Protein AF-A0A4R2TBJ1-F1 (afdb_monomer_lite)

Foldseek 3Di:
DDDDQAADDCVVCPVPQPDDQVRQVVQQKHKAAAQDPPPAQARHHRGGDDGQFIKIKHFDFPDCDPDPPGDTHIHIHTRPDDDRDPHDDDPPPDDDPVPDPPVVPD

pLDDT: mean 75.72, std 17.22, range [37.81, 90.69]

Radius of gyration: 16.47 Å; chains: 1; bounding box: 35×40×46 Å

Sequence (106 aa):
MSFRVQGLDPDQFRHLFGASDASLAQAGARRYVVDAKPGFPDRIAVRDLEIGETAILINYEHQPADTPYRSPRDLRIRGGDGTAGPARRDPRGDPQPADIPPCLWT

Structure (mmCIF, N/CA/C/O backbone):
data_AF-A0A4R2TBJ1-F1
#
_entry.id   AF-A0A4R2TBJ1-F1
#
loop_
_atom_site.group_PDB
_atom_site.id
_atom_site.type_symbol
_atom_site.label_atom_id
_atom_site.label_alt_id
_atom_site.label_comp_id
_atom_site.label_asym_id
_atom_site.label_entity_id
_atom_site.label_seq_id
_atom_site.pdbx_PDB_ins_code
_atom_site.Cartn_x
_atom_site.Cartn_y
_atom_site.Cartn_z
_atom_site.occupancy
_atom_site.B_iso_or_equiv
_atom_site.auth_seq_id
_atom_site.auth_comp_id
_atom_site.auth_asym_id
_atom_site.auth_atom_id
_atom_site.pdbx_PDB_model_num
ATOM 1 N N . MET A 1 1 ? 1.630 15.169 -27.189 1.00 48.56 1 MET A N 1
ATOM 2 C CA . MET A 1 1 ? 1.768 13.808 -26.624 1.00 48.56 1 MET A CA 1
ATOM 3 C C . MET A 1 1 ? 0.813 13.679 -25.454 1.00 48.56 1 MET A C 1
ATOM 5 O O . MET A 1 1 ? 0.896 14.493 -24.546 1.00 48.56 1 MET A O 1
ATOM 9 N N . SER A 1 2 ? -0.104 12.715 -25.498 1.00 83.25 2 SER A N 1
ATOM 10 C CA . SER A 1 2 ? -1.012 12.385 -24.396 1.00 83.25 2 SER A CA 1
ATOM 11 C C . SER A 1 2 ? -0.637 11.007 -23.855 1.00 83.25 2 SER A C 1
ATOM 13 O O . SER A 1 2 ? -0.563 10.041 -24.607 1.00 83.25 2 SER A O 1
ATOM 15 N N . PHE A 1 3 ? -0.374 10.918 -22.557 1.00 82.69 3 PHE A N 1
ATOM 16 C CA . PHE A 1 3 ? -0.194 9.652 -21.851 1.00 82.69 3 PHE A CA 1
ATOM 17 C C . PHE A 1 3 ? -1.309 9.497 -20.815 1.00 82.69 3 PHE A C 1
ATOM 19 O O . PHE A 1 3 ? -1.911 10.481 -20.382 1.00 82.69 3 PHE A O 1
ATOM 26 N N . ARG A 1 4 ? -1.609 8.252 -20.444 1.00 83.81 4 ARG A N 1
ATOM 27 C CA . ARG A 1 4 ? -2.562 7.912 -19.384 1.00 83.81 4 ARG A CA 1
ATOM 28 C C . ARG A 1 4 ? -1.855 7.019 -18.380 1.00 83.81 4 ARG A C 1
ATOM 30 O O . ARG A 1 4 ? -1.255 6.023 -18.770 1.00 83.81 4 ARG A O 1
ATOM 37 N N . VAL A 1 5 ? -1.928 7.386 -17.108 1.00 84.00 5 VAL A N 1
ATOM 38 C CA . VAL A 1 5 ? -1.441 6.550 -16.011 1.00 84.00 5 VAL A CA 1
ATOM 39 C C . VAL A 1 5 ? -2.601 5.675 -15.562 1.00 84.00 5 VAL A C 1
ATOM 41 O O . VAL A 1 5 ? -3.672 6.187 -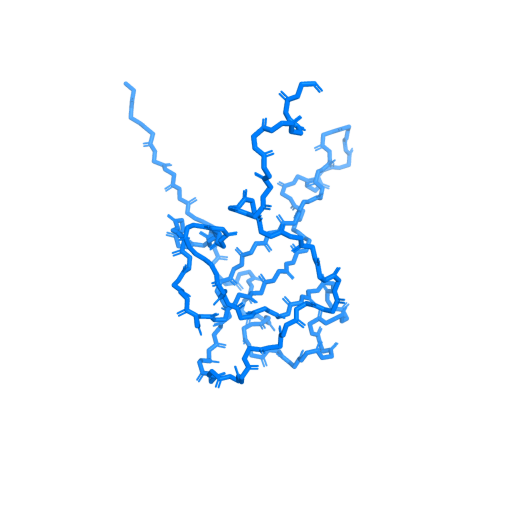15.243 1.00 84.00 5 VAL A O 1
ATOM 44 N N . GLN A 1 6 ? -2.395 4.363 -15.585 1.00 87.38 6 GLN A N 1
ATOM 45 C CA . GLN A 1 6 ? -3.348 3.383 -15.080 1.00 87.38 6 GLN A CA 1
ATOM 46 C C . GLN A 1 6 ? -2.797 2.779 -13.797 1.00 87.38 6 GLN A C 1
ATOM 48 O O . GLN A 1 6 ? -1.582 2.641 -13.639 1.00 87.38 6 GLN A O 1
ATOM 53 N N . GLY A 1 7 ? -3.697 2.460 -12.875 1.00 88.94 7 GLY A N 1
ATOM 54 C CA . GLY A 1 7 ? -3.317 1.764 -11.661 1.00 88.94 7 GLY A CA 1
ATOM 55 C C . GLY A 1 7 ? -3.053 0.286 -11.897 1.00 88.94 7 GLY A C 1
ATOM 56 O O . GLY A 1 7 ? -3.290 -0.249 -12.981 1.00 88.94 7 GLY A O 1
ATOM 57 N N . LEU A 1 8 ? -2.545 -0.360 -10.855 1.00 87.94 8 LEU A N 1
ATOM 58 C CA . LEU A 1 8 ? -2.314 -1.798 -10.845 1.00 87.94 8 LEU A CA 1
ATOM 59 C C . LEU A 1 8 ? -3.640 -2.563 -10.812 1.00 87.94 8 LEU A C 1
ATOM 61 O O . LEU A 1 8 ? -4.630 -2.087 -10.257 1.00 87.94 8 LEU A O 1
ATOM 65 N N . ASP A 1 9 ? -3.636 -3.764 -11.381 1.00 88.31 9 ASP A N 1
ATOM 66 C CA . ASP A 1 9 ? -4.803 -4.639 -11.381 1.00 88.31 9 ASP A CA 1
ATOM 67 C C . ASP A 1 9 ? -5.132 -5.095 -9.943 1.00 88.31 9 ASP A C 1
ATOM 69 O O . ASP A 1 9 ? -4.283 -5.717 -9.291 1.00 88.31 9 ASP A O 1
ATOM 73 N N . PRO A 1 10 ? -6.337 -4.796 -9.420 1.00 86.62 10 PRO A N 1
ATOM 74 C CA . PRO A 1 10 ? -6.731 -5.200 -8.077 1.00 86.62 10 PRO A CA 1
ATOM 75 C C . PRO A 1 10 ? -6.791 -6.717 -7.893 1.00 86.62 10 PRO A C 1
ATOM 77 O O . PRO A 1 10 ? -6.589 -7.177 -6.766 1.00 86.62 10 PRO A O 1
ATOM 80 N N . ASP A 1 11 ? -7.050 -7.496 -8.950 1.00 87.00 11 ASP A N 1
ATOM 81 C CA . ASP A 1 11 ? -7.210 -8.948 -8.840 1.00 87.00 11 ASP A CA 1
ATOM 82 C C . ASP A 1 11 ? -5.930 -9.629 -8.331 1.00 87.00 11 ASP A C 1
ATOM 84 O O . ASP A 1 11 ? -6.009 -10.590 -7.561 1.00 87.00 11 ASP A O 1
ATOM 88 N N . GLN A 1 12 ? -4.757 -9.055 -8.625 1.00 85.75 12 GLN A N 1
ATOM 89 C CA . GLN A 1 12 ? -3.461 -9.527 -8.121 1.00 85.75 12 GLN A CA 1
ATOM 90 C C . GLN A 1 12 ? -3.370 -9.494 -6.587 1.00 85.75 12 GLN A C 1
ATOM 92 O O . GLN A 1 12 ? -2.669 -10.307 -5.987 1.00 85.75 12 GLN A O 1
ATOM 97 N N . PHE A 1 13 ? -4.106 -8.590 -5.934 1.00 86.88 13 PHE A N 1
ATOM 98 C CA . PHE A 1 13 ? -4.013 -8.340 -4.494 1.00 86.88 13 PHE A CA 1
ATOM 99 C C . PHE A 1 13 ? -5.243 -8.789 -3.704 1.00 86.88 13 PHE A C 1
ATOM 101 O O . PHE A 1 13 ? -5.276 -8.649 -2.481 1.00 86.88 13 PHE A O 1
ATOM 108 N N . ARG A 1 14 ? -6.253 -9.369 -4.364 1.00 85.75 14 ARG A N 1
ATOM 109 C CA . ARG A 1 14 ? -7.508 -9.779 -3.708 1.00 85.75 14 ARG A CA 1
ATOM 110 C C . ARG A 1 14 ? -7.315 -10.738 -2.547 1.00 85.75 14 ARG A C 1
ATOM 112 O O . ARG A 1 14 ? -8.055 -10.660 -1.571 1.00 85.75 14 ARG A O 1
ATOM 119 N N . HIS A 1 15 ? -6.301 -11.594 -2.626 1.00 85.50 15 HIS A N 1
ATOM 120 C CA . HIS A 1 15 ? -5.948 -12.524 -1.557 1.00 85.50 15 HIS A CA 1
ATOM 121 C C . HIS A 1 15 ? -5.520 -11.822 -0.253 1.00 85.50 15 HIS A C 1
ATOM 123 O O . HIS A 1 15 ? -5.561 -12.441 0.806 1.00 85.50 15 HIS A O 1
ATOM 129 N N . LEU A 1 16 ? -5.145 -10.538 -0.306 1.00 85.50 16 LEU A N 1
ATOM 130 C CA . LEU A 1 16 ? -4.717 -9.745 0.849 1.00 85.50 16 LEU A CA 1
ATOM 131 C C . LEU A 1 16 ? -5.859 -8.949 1.491 1.00 85.50 16 LEU A C 1
ATOM 133 O O . LEU A 1 16 ? -5.801 -8.667 2.685 1.00 85.50 16 LEU A O 1
ATOM 137 N N . PHE A 1 17 ? -6.897 -8.577 0.734 1.00 83.44 17 PHE A N 1
ATOM 138 C CA . PHE A 1 17 ? -7.933 -7.652 1.212 1.00 83.44 17 PHE A CA 1
ATOM 139 C C . PHE A 1 17 ? -8.708 -8.185 2.425 1.00 83.44 17 PHE A C 1
ATOM 141 O O . PHE A 1 17 ? -8.906 -7.433 3.370 1.00 83.44 17 PHE A O 1
ATOM 148 N N . GLY A 1 18 ? -9.011 -9.483 2.469 1.00 81.62 18 GLY A N 1
ATOM 149 C CA . GLY A 1 18 ? -9.640 -10.140 3.625 1.00 81.62 18 GLY A CA 1
ATOM 150 C C . GLY A 1 18 ? -8.678 -10.936 4.515 1.00 81.62 18 GLY A C 1
ATOM 151 O O . GLY A 1 18 ? -9.121 -11.685 5.385 1.00 81.62 18 GLY A O 1
ATOM 152 N N . ALA A 1 19 ? -7.364 -10.844 4.292 1.00 85.81 19 ALA A N 1
ATOM 153 C CA . ALA A 1 19 ? -6.398 -11.643 5.038 1.00 85.81 19 ALA A CA 1
ATOM 154 C C . ALA A 1 19 ? -6.297 -11.187 6.505 1.00 85.81 19 ALA A C 1
ATOM 156 O O . ALA A 1 19 ? -6.399 -9.999 6.827 1.00 85.81 19 ALA A O 1
ATOM 157 N N . SER A 1 20 ? -6.070 -12.142 7.411 1.00 87.56 20 SER A N 1
ATOM 158 C CA . SER A 1 20 ? -5.743 -11.830 8.806 1.00 87.56 20 SER A CA 1
ATOM 159 C C . SER A 1 20 ? -4.374 -11.146 8.901 1.00 87.56 20 SER A C 1
ATOM 161 O O . SER A 1 20 ? -3.521 -11.353 8.038 1.00 87.56 20 SER A O 1
ATOM 163 N N . ASP A 1 21 ? -4.116 -10.390 9.970 1.00 85.62 21 ASP A N 1
ATOM 164 C CA . ASP A 1 21 ? -2.809 -9.739 10.167 1.00 85.62 21 ASP A CA 1
ATOM 165 C C . ASP A 1 21 ? -1.647 -10.759 10.170 1.00 85.62 21 ASP A C 1
ATOM 167 O O . ASP A 1 21 ? -0.561 -10.467 9.671 1.00 85.62 21 ASP A O 1
ATOM 171 N N . ALA A 1 22 ? -1.885 -11.984 10.658 1.00 87.81 22 ALA A N 1
ATOM 172 C CA . ALA A 1 22 ? -0.904 -13.070 10.630 1.00 87.81 22 ALA A CA 1
ATOM 173 C C . ALA A 1 22 ? -0.641 -13.589 9.206 1.00 87.81 22 ALA A C 1
ATOM 175 O O . ALA A 1 22 ? 0.507 -13.839 8.840 1.00 87.81 22 ALA A O 1
ATOM 176 N N . SER A 1 23 ? -1.691 -13.728 8.393 1.00 87.00 23 SER A N 1
ATOM 177 C CA . SER A 1 23 ? -1.580 -14.128 6.985 1.00 87.00 23 SER A CA 1
ATOM 178 C C . SER A 1 23 ? -0.895 -13.047 6.148 1.00 87.00 23 SER A C 1
ATOM 180 O O . SER A 1 23 ? -0.065 -13.361 5.300 1.00 87.00 23 SER A O 1
ATOM 182 N N . LEU A 1 24 ? -1.188 -11.772 6.425 1.00 89.31 24 LEU A N 1
ATOM 183 C CA . LEU A 1 24 ? -0.494 -10.644 5.811 1.00 89.31 24 LEU A CA 1
ATOM 184 C C . LEU A 1 24 ? 1.000 -10.686 6.144 1.00 89.31 24 LEU A C 1
ATOM 186 O O . LEU A 1 24 ? 1.819 -10.640 5.233 1.00 89.31 24 LEU A O 1
ATOM 190 N N . ALA A 1 25 ? 1.363 -10.867 7.417 1.00 87.88 25 ALA A N 1
ATOM 191 C CA . ALA A 1 25 ? 2.765 -10.933 7.824 1.00 87.88 25 ALA A CA 1
ATOM 192 C C . ALA A 1 25 ? 3.534 -12.075 7.131 1.00 87.88 25 ALA A C 1
ATOM 194 O O . ALA A 1 25 ? 4.675 -11.874 6.719 1.00 87.88 25 ALA A O 1
ATOM 195 N N . GLN A 1 26 ? 2.903 -13.243 6.950 1.00 88.25 26 GLN A N 1
ATOM 196 C CA . GLN A 1 26 ? 3.482 -14.368 6.198 1.00 88.25 26 GLN A CA 1
ATOM 197 C C . GLN A 1 26 ? 3.712 -14.033 4.719 1.00 88.25 26 GLN A C 1
ATOM 199 O O . GLN A 1 26 ? 4.706 -14.461 4.142 1.00 88.25 26 GLN A O 1
ATOM 204 N N . ALA A 1 27 ? 2.831 -13.229 4.122 1.00 85.12 27 ALA A N 1
ATOM 205 C CA . ALA A 1 27 ? 2.969 -12.727 2.757 1.00 85.12 27 ALA A CA 1
ATOM 206 C C . ALA A 1 27 ? 3.913 -11.508 2.641 1.00 85.12 27 ALA A C 1
ATOM 208 O O . ALA A 1 27 ? 3.989 -10.890 1.581 1.00 85.12 27 ALA A O 1
ATOM 209 N N . GLY A 1 2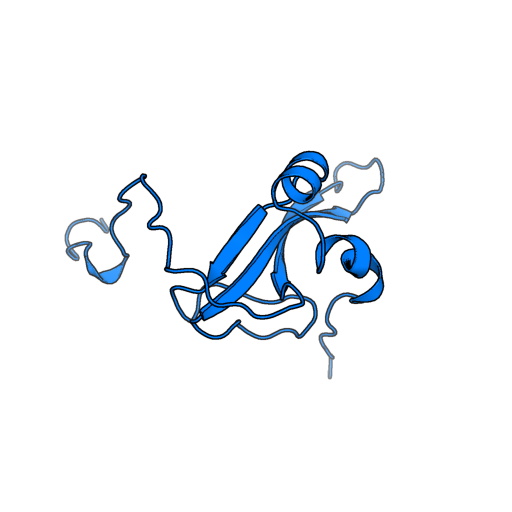8 ? 4.609 -11.114 3.717 1.00 86.31 28 GLY A N 1
ATOM 210 C CA . GLY A 1 28 ? 5.441 -9.903 3.733 1.00 86.31 28 GLY A CA 1
ATOM 211 C C . GLY A 1 28 ? 4.634 -8.599 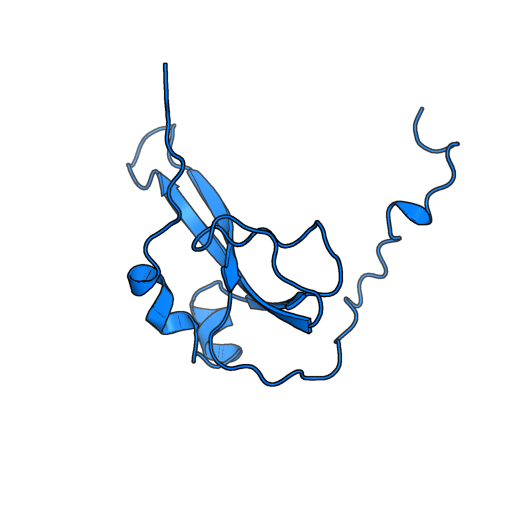3.662 1.00 86.31 28 GLY A C 1
ATOM 212 O O . GLY A 1 28 ? 5.176 -7.548 3.319 1.00 86.31 28 GLY A O 1
ATOM 213 N N . ALA A 1 29 ? 3.342 -8.666 3.980 1.00 89.25 29 ALA A N 1
ATOM 214 C CA . ALA A 1 29 ? 2.391 -7.567 3.977 1.00 89.25 29 ALA A CA 1
ATOM 215 C C . ALA A 1 29 ? 2.069 -7.090 5.402 1.00 89.25 29 ALA A C 1
ATOM 217 O O . ALA A 1 29 ? 2.163 -7.835 6.379 1.00 89.25 29 ALA A O 1
ATOM 218 N N . ARG A 1 30 ? 1.652 -5.830 5.540 1.00 89.31 30 ARG A N 1
ATOM 219 C CA . ARG A 1 30 ? 1.243 -5.226 6.815 1.00 89.31 30 ARG A CA 1
ATOM 220 C C . ARG A 1 30 ? 0.042 -4.315 6.633 1.00 89.31 30 ARG A C 1
ATOM 222 O O . ARG A 1 30 ? -0.020 -3.555 5.672 1.00 89.31 30 ARG A O 1
ATOM 229 N N . ARG A 1 31 ? -0.887 -4.352 7.585 1.00 90.00 31 ARG A N 1
ATOM 230 C CA . ARG A 1 31 ? -2.057 -3.471 7.612 1.00 90.00 31 ARG A CA 1
ATOM 231 C C . ARG A 1 31 ? -1.758 -2.194 8.401 1.00 90.00 31 ARG A C 1
ATOM 233 O O . ARG A 1 31 ? -1.186 -2.255 9.486 1.00 90.00 31 ARG A O 1
ATOM 240 N N . TYR A 1 32 ? -2.183 -1.061 7.859 1.00 88.44 32 TYR A N 1
ATOM 241 C CA . TYR A 1 32 ? -2.086 0.272 8.442 1.00 88.44 32 TYR A CA 1
ATOM 242 C C . TYR A 1 32 ? -3.444 0.969 8.373 1.00 88.44 32 TYR A C 1
ATOM 244 O O . TYR A 1 32 ? -4.208 0.764 7.430 1.00 88.44 32 TYR A O 1
ATOM 252 N N . VAL A 1 33 ? -3.731 1.809 9.362 1.00 89.69 33 VAL A N 1
ATOM 253 C CA . VAL A 1 33 ? -4.824 2.783 9.281 1.00 89.69 33 VAL A CA 1
ATOM 254 C C . VAL A 1 33 ? -4.211 4.092 8.814 1.00 89.69 33 VAL A C 1
ATOM 256 O O . VAL A 1 33 ? -3.179 4.502 9.340 1.00 89.69 33 VAL A O 1
ATOM 259 N N . VAL A 1 34 ? -4.816 4.717 7.810 1.00 88.56 34 VAL A N 1
ATOM 260 C CA . VAL A 1 34 ? -4.344 5.995 7.272 1.00 88.56 34 VAL A CA 1
ATOM 261 C C . VAL A 1 34 ? -4.575 7.082 8.315 1.00 88.56 34 VAL A C 1
ATOM 263 O O . VAL A 1 34 ? -5.708 7.307 8.740 1.00 88.56 34 VAL A O 1
ATOM 266 N N . ASP A 1 35 ? -3.506 7.754 8.725 1.00 87.88 35 ASP A N 1
ATOM 267 C CA . ASP A 1 35 ? -3.507 8.799 9.753 1.00 87.88 35 ASP A CA 1
ATOM 268 C C . ASP A 1 35 ? -3.189 10.196 9.198 1.00 87.88 35 ASP A C 1
ATOM 270 O O . ASP A 1 35 ? -3.503 11.197 9.840 1.00 87.88 35 ASP A O 1
ATOM 274 N N . ALA A 1 36 ? -2.636 10.276 7.986 1.00 84.50 36 ALA A N 1
ATOM 275 C CA . ALA A 1 36 ? -2.275 11.520 7.319 1.00 84.50 36 ALA A CA 1
ATOM 276 C C . ALA A 1 36 ? -2.642 11.507 5.828 1.00 84.50 36 ALA A C 1
ATOM 278 O O . ALA A 1 36 ? -2.605 10.469 5.165 1.00 84.50 36 ALA A O 1
ATOM 279 N N . LYS A 1 37 ? -2.958 12.688 5.283 1.00 87.06 37 LYS A N 1
ATOM 280 C CA . LYS A 1 37 ? -3.179 12.907 3.849 1.00 87.06 37 LYS A CA 1
ATOM 281 C C . LYS A 1 37 ? -2.609 14.276 3.432 1.00 87.06 37 LYS A C 1
ATOM 283 O O . LYS A 1 37 ? -3.046 15.279 3.997 1.00 87.06 37 LYS A O 1
ATOM 288 N N . PRO A 1 38 ? -1.686 14.349 2.449 1.00 83.38 38 PRO A N 1
ATOM 289 C CA . PRO A 1 38 ? -1.142 13.246 1.643 1.00 83.38 38 PRO A CA 1
ATOM 290 C C . PRO A 1 38 ? -0.155 12.361 2.425 1.00 83.38 38 PRO A C 1
ATOM 292 O O . PRO A 1 38 ? 0.400 12.787 3.433 1.00 83.38 38 PRO A O 1
ATOM 295 N N . GLY A 1 39 ? 0.082 11.132 1.953 1.00 84.88 39 GLY A N 1
ATOM 296 C CA . GLY A 1 39 ? 1.071 10.231 2.575 1.00 84.88 39 GLY A CA 1
ATOM 297 C C . GLY A 1 39 ? 0.848 8.741 2.309 1.00 84.88 39 GLY A C 1
ATOM 298 O O . GLY A 1 39 ? 1.784 7.936 2.388 1.00 84.88 39 GLY A O 1
ATOM 299 N N . PHE A 1 40 ? -0.371 8.368 1.922 1.00 87.75 40 PHE A N 1
ATOM 300 C CA . PHE A 1 40 ? -0.766 6.985 1.664 1.00 87.75 40 PHE A CA 1
ATOM 301 C C . PHE A 1 40 ? -1.287 6.840 0.228 1.00 87.75 40 PHE A C 1
ATOM 303 O O . PHE A 1 40 ? -2.496 6.724 0.023 1.00 87.75 40 PHE A O 1
ATOM 310 N N . PRO A 1 41 ? -0.389 6.833 -0.777 1.00 89.75 41 PRO A N 1
ATOM 311 C CA . PRO A 1 41 ? -0.790 6.687 -2.169 1.00 89.75 41 PRO A CA 1
ATOM 312 C C . PRO A 1 41 ? -1.254 5.255 -2.451 1.00 89.75 41 PRO A C 1
ATOM 314 O O . PRO A 1 41 ? -0.476 4.309 -2.322 1.00 89.75 41 PRO A O 1
ATOM 317 N N . ASP A 1 42 ? -2.498 5.109 -2.892 1.00 90.44 42 ASP A N 1
ATOM 318 C CA . ASP A 1 42 ? -3.047 3.885 -3.464 1.00 90.44 42 ASP A CA 1
ATOM 319 C C . ASP A 1 42 ? -2.654 3.790 -4.940 1.00 90.44 42 ASP A C 1
ATOM 321 O O . ASP A 1 42 ? -3.032 4.624 -5.768 1.00 90.44 42 ASP A O 1
ATOM 325 N N . ARG A 1 43 ? -1.886 2.758 -5.290 1.00 90.56 43 ARG A N 1
ATOM 326 C CA . ARG A 1 43 ? -1.434 2.541 -6.671 1.00 90.56 43 ARG A CA 1
ATOM 327 C C . ARG A 1 43 ? -2.414 1.742 -7.532 1.00 90.56 43 ARG A C 1
ATOM 329 O O . ARG A 1 43 ? -2.185 1.654 -8.733 1.00 90.56 43 ARG A O 1
ATOM 336 N N . ILE A 1 44 ? -3.492 1.197 -6.967 1.00 88.19 44 ILE A N 1
ATOM 337 C CA . ILE A 1 44 ? -4.588 0.576 -7.732 1.00 88.19 44 ILE A CA 1
ATOM 338 C C . ILE A 1 44 ? -5.527 1.667 -8.245 1.00 88.19 44 ILE A C 1
ATOM 340 O O . ILE A 1 44 ? -5.817 1.746 -9.433 1.00 88.19 44 ILE A O 1
ATOM 344 N N . ALA A 1 45 ? -5.987 2.548 -7.355 1.00 87.62 45 ALA A N 1
ATOM 345 C CA . ALA A 1 45 ? -6.884 3.641 -7.729 1.00 87.62 45 ALA A CA 1
ATOM 346 C C . ALA A 1 45 ? -6.148 4.904 -8.219 1.00 87.62 45 ALA A C 1
ATOM 348 O O . ALA A 1 45 ? -6.794 5.821 -8.718 1.00 87.62 45 ALA A O 1
ATOM 349 N N . VAL A 1 46 ? -4.816 4.957 -8.082 1.00 89.94 46 VAL A N 1
ATOM 350 C CA . VAL A 1 46 ? -3.967 6.114 -8.431 1.00 89.94 46 VAL 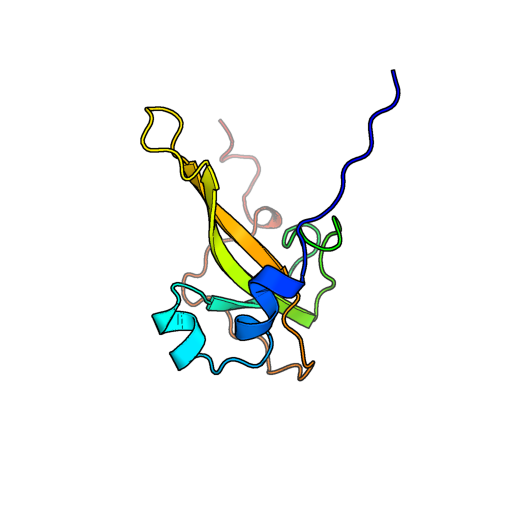A CA 1
ATOM 351 C C . VAL A 1 46 ? -4.456 7.394 -7.736 1.00 89.94 46 VAL A C 1
ATOM 353 O O . VAL A 1 46 ? -4.625 8.446 -8.348 1.00 89.94 46 VAL A O 1
ATOM 356 N N . ARG A 1 47 ? -4.709 7.293 -6.428 1.00 89.50 47 ARG A N 1
ATOM 357 C CA . ARG A 1 47 ? -5.121 8.403 -5.554 1.00 89.50 47 ARG A CA 1
ATOM 358 C C . ARG A 1 47 ? -4.513 8.236 -4.168 1.00 89.50 47 ARG A C 1
ATOM 360 O O . ARG A 1 47 ? -4.149 7.128 -3.797 1.00 89.50 47 ARG A O 1
ATOM 367 N N . ASP A 1 48 ? -4.468 9.290 -3.365 1.00 88.38 48 ASP A N 1
ATOM 368 C CA . ASP A 1 48 ? -4.226 9.132 -1.929 1.00 88.38 48 ASP A CA 1
ATOM 369 C C . ASP A 1 48 ? -5.461 8.552 -1.221 1.00 88.38 48 ASP A C 1
ATOM 371 O O . ASP A 1 48 ? -6.612 8.871 -1.558 1.00 88.38 48 ASP A O 1
ATOM 375 N N . LEU A 1 49 ? -5.210 7.698 -0.233 1.00 88.94 49 LEU A N 1
ATOM 376 C CA . LEU A 1 49 ? -6.230 7.196 0.681 1.00 88.94 49 LEU A CA 1
ATOM 377 C C . LEU A 1 49 ? -6.693 8.297 1.647 1.00 88.94 49 LEU A C 1
ATOM 379 O O . LEU A 1 49 ? -5.944 9.218 1.972 1.00 88.94 49 LEU A O 1
ATOM 383 N N . GLU A 1 50 ? -7.942 8.202 2.093 1.00 89.19 50 GLU A N 1
ATOM 384 C CA . GLU A 1 50 ? -8.529 9.072 3.111 1.00 89.19 50 GLU A CA 1
ATOM 385 C C . GLU A 1 50 ? -8.114 8.634 4.516 1.00 89.19 50 GLU A C 1
ATOM 387 O O . GLU A 1 50 ? -7.916 7.448 4.785 1.00 89.19 50 GLU A O 1
ATOM 392 N N . ILE A 1 51 ? -8.043 9.595 5.439 1.00 90.19 51 ILE A N 1
ATOM 393 C CA . ILE A 1 51 ? -7.803 9.323 6.860 1.00 90.19 51 ILE A CA 1
ATOM 394 C C . ILE A 1 51 ? -8.897 8.384 7.388 1.00 90.19 51 ILE A C 1
ATOM 396 O O . ILE A 1 51 ? -10.086 8.607 7.167 1.00 90.19 51 ILE A O 1
ATOM 400 N N . GLY A 1 52 ? -8.487 7.323 8.083 1.00 87.44 52 GLY A N 1
ATOM 401 C CA . GLY A 1 52 ? -9.365 6.260 8.569 1.00 87.44 52 GLY A CA 1
ATOM 402 C C . GLY A 1 52 ? -9.600 5.110 7.581 1.00 87.44 52 GLY A C 1
ATOM 403 O O . GLY A 1 52 ? -10.112 4.070 8.000 1.00 87.44 52 GLY A O 1
ATOM 404 N N . GLU A 1 53 ? -9.199 5.228 6.306 1.00 88.25 53 GLU A N 1
ATOM 405 C CA . GLU A 1 53 ? -9.162 4.072 5.400 1.00 88.25 53 GLU A CA 1
ATOM 406 C C . GLU A 1 53 ? -8.089 3.065 5.853 1.00 88.25 53 GLU A C 1
ATOM 408 O O . GLU A 1 53 ? -7.110 3.392 6.532 1.00 88.25 53 GLU A O 1
ATOM 413 N N . THR A 1 54 ? -8.274 1.804 5.462 1.00 89.06 54 THR A N 1
ATOM 414 C CA . THR A 1 54 ? -7.285 0.748 5.694 1.00 89.06 54 THR A CA 1
ATOM 415 C C . THR A 1 54 ? -6.342 0.654 4.500 1.00 89.06 54 THR A C 1
ATOM 417 O O . THR A 1 54 ? -6.776 0.432 3.369 1.00 89.06 54 THR A O 1
ATOM 420 N N . ALA A 1 55 ? -5.044 0.776 4.757 1.00 89.62 55 ALA A N 1
ATOM 421 C CA . ALA A 1 55 ? -3.979 0.554 3.792 1.00 89.62 55 ALA A CA 1
ATOM 422 C C . ALA A 1 55 ? -3.284 -0.785 4.072 1.00 89.62 55 ALA A C 1
ATOM 424 O O . ALA A 1 55 ? -2.996 -1.128 5.216 1.00 89.62 55 ALA A O 1
ATOM 425 N N . ILE A 1 56 ? -2.966 -1.535 3.028 1.00 90.69 56 ILE A N 1
ATOM 426 C CA . ILE A 1 56 ? -2.084 -2.696 3.085 1.00 90.69 56 ILE A CA 1
ATOM 427 C C . ILE A 1 56 ? -0.768 -2.285 2.432 1.00 90.69 56 ILE A C 1
ATOM 429 O O . ILE A 1 56 ? -0.736 -1.901 1.265 1.00 90.69 56 ILE A O 1
ATOM 433 N N . LEU A 1 57 ? 0.310 -2.331 3.205 1.00 90.38 57 LEU A N 1
ATOM 434 C CA . LEU A 1 57 ? 1.680 -2.146 2.751 1.00 90.38 57 LEU A CA 1
ATOM 435 C C . LEU A 1 57 ? 2.260 -3.510 2.386 1.00 90.38 57 LEU A C 1
ATOM 437 O O . LEU A 1 57 ? 2.284 -4.404 3.228 1.00 90.38 57 LEU A O 1
ATOM 441 N N . ILE A 1 58 ? 2.758 -3.653 1.168 1.00 89.38 58 ILE A N 1
ATOM 442 C CA . ILE A 1 58 ? 3.411 -4.865 0.670 1.00 89.38 58 ILE A CA 1
ATOM 443 C C . ILE A 1 58 ? 4.735 -4.511 0.012 1.00 89.38 58 ILE A C 1
ATOM 445 O O . ILE A 1 58 ? 4.872 -3.423 -0.534 1.00 89.38 58 ILE A O 1
ATOM 449 N N . ASN A 1 59 ? 5.700 -5.424 0.013 1.00 84.62 59 ASN A N 1
ATOM 450 C CA . ASN A 1 59 ? 6.857 -5.300 -0.869 1.00 84.62 59 ASN A CA 1
ATOM 451 C C . ASN A 1 59 ? 6.490 -5.897 -2.236 1.00 84.62 59 ASN A C 1
ATOM 453 O O . ASN A 1 59 ? 6.355 -7.112 -2.361 1.00 84.62 59 ASN A O 1
ATOM 457 N N . TYR A 1 60 ? 6.267 -5.047 -3.237 1.00 83.69 60 TYR A N 1
ATOM 458 C CA . TYR A 1 60 ? 5.864 -5.441 -4.583 1.00 83.69 60 TYR A CA 1
ATOM 459 C C . TYR A 1 60 ? 7.054 -5.410 -5.546 1.00 83.69 60 TYR A C 1
ATOM 461 O O . TYR A 1 60 ? 7.785 -4.424 -5.662 1.00 83.69 60 TYR A O 1
ATOM 469 N N . GLU A 1 61 ? 7.240 -6.497 -6.285 1.00 83.06 61 GLU A N 1
ATOM 470 C CA . GLU A 1 61 ? 8.301 -6.616 -7.276 1.00 83.06 61 GLU A CA 1
ATOM 471 C C . GLU A 1 61 ? 7.798 -6.196 -8.658 1.00 83.06 61 GLU A C 1
ATOM 473 O O . GLU A 1 61 ? 7.149 -6.959 -9.366 1.00 83.06 61 GLU A O 1
ATOM 478 N N . HIS A 1 62 ? 8.096 -4.956 -9.051 1.00 82.31 62 HIS A N 1
ATOM 479 C CA . HIS A 1 62 ? 7.624 -4.410 -10.329 1.00 82.31 62 HIS A CA 1
ATOM 480 C C . HIS A 1 62 ? 8.510 -4.784 -11.530 1.00 82.31 62 HIS A C 1
ATOM 482 O O . HIS A 1 62 ? 8.091 -4.618 -12.673 1.00 82.31 62 HIS A O 1
ATOM 488 N N . GLN A 1 63 ? 9.725 -5.277 -11.279 1.00 84.12 63 GLN A N 1
ATOM 489 C CA . GLN A 1 63 ? 10.649 -5.795 -12.291 1.00 84.12 63 GLN A CA 1
ATOM 490 C C . GLN A 1 63 ? 11.210 -7.136 -11.801 1.00 84.12 63 GLN A C 1
ATOM 492 O O . GLN A 1 63 ? 12.184 -7.128 -11.047 1.00 84.12 63 GLN A O 1
ATOM 497 N N . PRO A 1 64 ? 10.596 -8.272 -12.181 1.00 81.44 64 PRO A N 1
ATOM 498 C CA . PRO A 1 64 ? 10.976 -9.594 -11.678 1.00 81.44 64 PRO A CA 1
ATOM 499 C C . PRO A 1 64 ? 12.092 -10.265 -12.491 1.00 81.44 64 PRO A C 1
ATOM 501 O O . PRO A 1 64 ? 12.601 -11.308 -12.089 1.00 81.44 64 PRO A O 1
ATOM 504 N N . ALA A 1 65 ? 12.450 -9.711 -13.654 1.00 85.06 65 ALA A N 1
ATOM 505 C CA . ALA A 1 65 ? 13.455 -10.301 -14.528 1.00 85.06 65 ALA A CA 1
ATOM 506 C C . ALA A 1 65 ? 14.815 -10.364 -13.820 1.00 85.06 65 ALA A C 1
ATOM 508 O O . ALA A 1 65 ? 15.263 -9.357 -13.266 1.00 85.06 65 ALA A O 1
ATOM 509 N N . ASP A 1 66 ? 15.472 -11.525 -13.887 1.00 84.00 66 ASP A N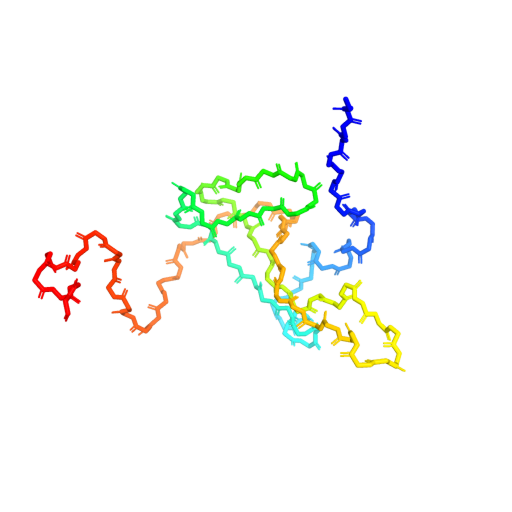 1
ATOM 510 C CA . ASP A 1 66 ? 16.795 -11.767 -13.303 1.00 84.00 66 ASP A CA 1
ATOM 511 C C . ASP A 1 66 ? 17.880 -11.021 -14.092 1.00 84.00 66 ASP A C 1
ATOM 513 O O . ASP A 1 66 ? 18.578 -11.545 -14.958 1.00 84.00 66 ASP A O 1
ATOM 517 N N . THR A 1 67 ? 17.910 -9.716 -13.862 1.00 86.06 67 THR A N 1
ATOM 518 C CA . THR A 1 67 ? 18.729 -8.724 -14.545 1.00 86.06 67 THR A CA 1
ATOM 519 C C . THR A 1 67 ? 19.184 -7.692 -13.514 1.00 86.06 67 THR A C 1
ATOM 521 O O . THR A 1 67 ? 18.547 -7.552 -12.466 1.00 86.06 67 THR A O 1
ATOM 524 N N . PRO A 1 68 ? 20.213 -6.879 -13.808 1.00 86.50 68 PRO A N 1
ATOM 525 C CA . PRO A 1 68 ? 20.612 -5.775 -12.931 1.00 86.50 68 PRO A CA 1
ATOM 526 C C . PRO A 1 68 ? 19.500 -4.751 -12.631 1.00 86.50 68 PRO A C 1
ATOM 528 O O . PRO A 1 68 ? 19.657 -3.938 -11.726 1.00 86.50 68 PRO A O 1
ATOM 531 N N . TYR A 1 69 ? 18.387 -4.775 -13.374 1.00 83.50 69 TYR A N 1
ATOM 532 C CA . TYR A 1 69 ? 17.232 -3.895 -13.173 1.00 83.50 69 TYR A CA 1
ATOM 533 C C . TYR A 1 69 ? 16.160 -4.476 -12.238 1.00 83.50 69 TYR A C 1
ATOM 535 O O . TYR A 1 69 ? 15.156 -3.805 -11.978 1.00 83.50 69 TYR A O 1
ATOM 543 N N . ARG A 1 70 ? 16.348 -5.697 -11.716 1.00 84.88 70 ARG A N 1
ATOM 544 C CA . ARG A 1 70 ? 15.441 -6.320 -10.743 1.00 84.88 70 ARG A CA 1
ATOM 545 C C . ARG A 1 70 ? 15.196 -5.383 -9.559 1.00 84.88 70 ARG A C 1
ATOM 547 O O . ARG A 1 70 ? 16.141 -4.947 -8.907 1.00 84.88 70 ARG A O 1
ATOM 554 N N . SER A 1 71 ? 13.930 -5.058 -9.290 1.00 76.88 71 SER A N 1
ATOM 555 C CA . SER A 1 71 ? 13.583 -3.948 -8.389 1.00 76.88 71 SER A CA 1
ATOM 556 C C . SER A 1 71 ? 12.362 -4.243 -7.499 1.00 76.88 71 SER A C 1
ATOM 558 O O . SER A 1 71 ? 11.230 -3.881 -7.843 1.00 76.88 71 SER A O 1
ATOM 560 N N . PRO A 1 72 ? 12.569 -4.862 -6.324 1.00 74.38 72 PRO A N 1
ATOM 561 C CA . PRO A 1 72 ? 11.536 -5.011 -5.299 1.00 74.38 72 PRO A CA 1
ATOM 562 C C . PRO A 1 72 ? 11.340 -3.706 -4.513 1.00 74.38 72 PRO A C 1
ATOM 564 O O . PRO A 1 72 ? 12.298 -3.182 -3.936 1.00 74.38 72 PRO A O 1
ATOM 567 N N . ARG A 1 73 ? 10.116 -3.161 -4.468 1.00 70.75 73 ARG A N 1
ATOM 568 C CA . ARG A 1 73 ? 9.810 -1.920 -3.734 1.00 70.75 73 ARG A CA 1
ATOM 569 C C . ARG A 1 73 ? 8.480 -1.944 -2.992 1.00 70.75 73 ARG A C 1
ATOM 571 O O . ARG A 1 73 ? 7.514 -2.567 -3.412 1.00 70.75 73 ARG A O 1
ATOM 578 N N . ASP A 1 74 ? 8.423 -1.182 -1.904 1.00 74.94 74 ASP A N 1
ATOM 579 C CA . ASP A 1 74 ? 7.238 -1.122 -1.056 1.00 74.94 74 ASP A CA 1
ATOM 580 C C . ASP A 1 74 ? 6.093 -0.363 -1.744 1.00 74.94 74 ASP A C 1
ATOM 582 O O . ASP A 1 74 ? 6.277 0.696 -2.351 1.00 74.94 74 ASP A O 1
ATOM 586 N N . LEU A 1 75 ? 4.892 -0.907 -1.605 1.00 78.69 75 LEU A N 1
ATOM 587 C CA . LEU A 1 75 ? 3.670 -0.509 -2.275 1.00 78.69 75 LEU A CA 1
ATOM 588 C C . LEU A 1 75 ? 2.519 -0.475 -1.269 1.00 78.69 75 LEU A C 1
ATOM 590 O O . LEU A 1 75 ? 2.370 -1.392 -0.467 1.00 78.69 75 LEU A O 1
ATOM 594 N N . ARG A 1 76 ? 1.679 0.563 -1.326 1.00 74.94 76 ARG A N 1
ATOM 595 C CA . ARG A 1 76 ? 0.454 0.668 -0.522 1.00 74.94 76 ARG A CA 1
ATOM 596 C C . ARG A 1 76 ? -0.774 0.493 -1.414 1.00 74.94 76 ARG A C 1
ATOM 598 O O . ARG A 1 76 ? -0.848 1.085 -2.490 1.00 74.94 76 ARG A O 1
ATOM 605 N N . ILE A 1 77 ? -1.720 -0.318 -0.956 1.00 81.38 77 ILE A N 1
ATOM 606 C CA . ILE A 1 77 ? -3.005 -0.584 -1.614 1.00 81.38 77 ILE A CA 1
ATOM 607 C C . ILE A 1 77 ? -4.136 -0.476 -0.592 1.00 81.38 77 ILE A C 1
ATOM 609 O O . ILE A 1 77 ? -3.920 -0.708 0.596 1.00 81.38 77 ILE A O 1
ATOM 613 N N . ARG A 1 78 ? -5.352 -0.143 -1.018 1.00 81.94 78 ARG A N 1
ATOM 614 C CA . ARG A 1 78 ? -6.505 -0.123 -0.108 1.00 81.94 78 ARG A CA 1
ATOM 615 C C . ARG A 1 78 ? -6.900 -1.542 0.312 1.00 81.94 78 ARG A C 1
ATOM 617 O O . ARG A 1 78 ? -7.157 -2.370 -0.552 1.00 81.94 78 ARG A O 1
ATOM 624 N N . GLY A 1 79 ? -7.006 -1.813 1.611 1.00 74.38 79 GLY A N 1
ATOM 625 C CA . GLY A 1 79 ? -7.577 -3.059 2.129 1.00 74.38 79 GLY A CA 1
ATOM 626 C C . GLY A 1 79 ? -9.100 -3.057 2.014 1.00 74.38 79 GLY A C 1
ATOM 627 O O . GLY A 1 79 ? -9.740 -2.079 2.398 1.00 74.38 79 GLY A O 1
ATOM 628 N N . GLY A 1 80 ? -9.676 -4.127 1.463 1.00 58.62 80 GLY A N 1
ATOM 629 C CA . GLY A 1 80 ? -11.117 -4.363 1.533 1.00 58.62 80 GLY A CA 1
ATOM 630 C C . GLY A 1 80 ? -11.557 -4.614 2.975 1.00 58.62 80 GLY A C 1
ATOM 631 O O . GLY A 1 80 ? -10.800 -5.155 3.771 1.00 58.62 80 GLY A O 1
ATOM 632 N N . ASP A 1 81 ? -12.786 -4.205 3.264 1.00 45.59 81 ASP A N 1
ATOM 633 C CA . ASP A 1 81 ? -13.520 -4.396 4.516 1.00 45.59 81 ASP A CA 1
ATOM 634 C C . ASP A 1 81 ? -13.144 -3.404 5.624 1.00 45.59 81 ASP A C 1
ATOM 636 O O . ASP A 1 81 ? -12.323 -3.628 6.514 1.00 45.59 81 ASP A O 1
ATOM 640 N N . GLY A 1 82 ? -13.822 -2.255 5.547 1.00 53.44 82 GLY A N 1
ATOM 641 C CA . GLY A 1 82 ? -13.820 -1.233 6.574 1.00 53.44 82 GLY A CA 1
ATOM 642 C C . GLY A 1 82 ? -14.317 -1.786 7.904 1.00 53.44 82 GLY A C 1
ATOM 643 O O . GLY A 1 82 ? -15.492 -2.087 8.088 1.00 53.44 82 GLY A O 1
ATOM 644 N N . THR A 1 83 ? -13.429 -1.829 8.883 1.00 40.16 83 THR A N 1
ATOM 645 C CA . THR A 1 83 ? -13.800 -1.541 10.264 1.00 40.16 83 THR A CA 1
ATOM 646 C C . THR A 1 83 ? -12.669 -0.716 10.847 1.00 40.16 83 THR A C 1
ATOM 648 O O . THR A 1 83 ? -11.552 -1.200 11.019 1.00 40.16 83 THR A O 1
ATOM 651 N N . ALA A 1 84 ? -12.962 0.562 11.088 1.00 46.94 84 ALA A N 1
ATOM 652 C CA . ALA A 1 84 ? -12.077 1.489 11.769 1.00 46.94 84 ALA A CA 1
ATOM 653 C C . ALA A 1 84 ? -11.796 0.961 13.186 1.00 46.94 84 ALA A C 1
ATOM 655 O O . ALA A 1 84 ? -12.578 1.163 14.112 1.00 46.94 84 ALA A O 1
ATOM 656 N N . GLY A 1 85 ? -10.692 0.233 13.342 1.00 42.88 85 GLY A N 1
ATOM 657 C CA . GLY A 1 85 ? -10.091 -0.018 14.646 1.00 42.88 85 GLY A CA 1
ATOM 658 C C . GLY A 1 85 ? -9.401 1.256 15.142 1.00 42.88 85 GLY A C 1
ATOM 659 O O . GLY A 1 85 ? -8.920 2.039 14.318 1.00 42.88 85 GLY A O 1
ATOM 660 N N . PRO A 1 86 ? -9.341 1.503 16.463 1.00 37.81 86 PRO A N 1
ATOM 661 C CA . PRO A 1 86 ? -8.706 2.703 16.989 1.00 37.81 86 PRO A CA 1
ATOM 662 C C . PRO A 1 86 ? -7.249 2.758 16.527 1.00 37.81 86 PRO A C 1
ATOM 664 O O . PRO A 1 86 ? -6.522 1.764 16.616 1.00 37.81 86 PRO A O 1
ATOM 667 N N . ALA A 1 87 ? -6.855 3.925 16.015 1.00 41.34 87 ALA A N 1
ATOM 668 C CA . ALA A 1 87 ? -5.515 4.225 15.535 1.00 41.34 87 ALA A CA 1
ATOM 669 C C . ALA A 1 87 ? -4.459 3.731 16.537 1.00 41.34 87 ALA A C 1
ATOM 671 O O . ALA A 1 87 ? -4.298 4.285 17.628 1.00 41.34 87 ALA A O 1
ATOM 672 N N . ARG A 1 88 ? -3.734 2.664 16.183 1.00 41.19 88 ARG A N 1
ATOM 673 C CA . ARG A 1 88 ? -2.515 2.296 16.902 1.00 41.19 88 ARG A CA 1
ATOM 674 C C . ARG A 1 88 ? -1.438 3.297 16.494 1.00 41.19 88 ARG A C 1
ATOM 676 O O . ARG A 1 88 ? -1.036 3.309 15.337 1.00 41.19 88 ARG A O 1
ATOM 683 N N . ARG A 1 89 ? -0.997 4.131 17.444 1.00 47.19 89 ARG A N 1
ATOM 684 C CA . ARG A 1 89 ? 0.211 4.962 17.298 1.00 47.19 89 ARG A CA 1
ATOM 685 C C . ARG A 1 89 ? 1.401 4.065 16.951 1.00 47.19 89 ARG A C 1
ATOM 687 O O . ARG A 1 89 ? 1.572 3.025 17.589 1.00 47.19 89 ARG A O 1
ATOM 694 N N . ASP A 1 90 ? 2.227 4.482 15.992 1.00 42.53 90 ASP A N 1
ATOM 695 C CA . ASP A 1 90 ? 3.577 3.930 15.828 1.00 42.53 90 ASP A CA 1
ATOM 696 C C . ASP A 1 90 ? 4.345 4.163 17.150 1.00 42.53 90 ASP A C 1
ATOM 698 O O . ASP A 1 90 ? 4.438 5.309 17.601 1.00 42.53 90 ASP A O 1
ATOM 702 N N . PRO A 1 91 ? 4.865 3.116 17.821 1.00 43.59 91 PRO A N 1
ATOM 703 C CA . PRO A 1 91 ? 5.622 3.267 19.063 1.00 43.59 91 PRO A CA 1
ATOM 704 C C . PRO A 1 91 ? 6.973 3.976 18.876 1.00 43.59 91 PRO A C 1
ATOM 706 O O . PRO A 1 91 ? 7.650 4.228 19.869 1.00 43.59 91 PRO A O 1
ATOM 709 N N . ARG A 1 92 ? 7.387 4.296 17.641 1.00 50.31 92 ARG A N 1
ATOM 710 C CA . ARG A 1 92 ? 8.686 4.928 17.369 1.00 50.31 92 ARG A CA 1
ATOM 711 C C . ARG A 1 92 ? 8.744 6.431 17.607 1.00 50.31 92 ARG A C 1
ATOM 713 O O . ARG A 1 92 ? 9.847 6.952 17.664 1.00 50.31 92 ARG A O 1
ATOM 720 N N . GLY A 1 93 ? 7.613 7.111 17.821 1.00 43.34 93 GLY A N 1
ATOM 721 C CA . GLY A 1 93 ? 7.624 8.521 18.234 1.00 43.34 93 GLY A CA 1
ATOM 722 C C . GLY A 1 93 ? 8.426 9.437 17.302 1.00 43.34 93 GLY A C 1
ATOM 723 O O . GLY A 1 93 ? 8.994 10.420 17.773 1.00 43.34 93 GLY A O 1
ATOM 724 N N . ASP A 1 94 ? 8.502 9.107 16.009 1.00 47.69 94 ASP A N 1
ATOM 725 C CA . ASP A 1 94 ? 9.186 9.951 15.036 1.00 47.69 94 ASP A CA 1
ATOM 726 C C . ASP A 1 94 ? 8.404 11.275 14.912 1.00 47.69 94 ASP A C 1
ATOM 728 O O . ASP A 1 94 ? 7.183 11.242 14.702 1.00 47.69 94 ASP A O 1
ATOM 732 N N . PRO A 1 95 ? 9.054 12.441 15.089 1.00 40.53 95 PRO A N 1
ATOM 733 C CA . PRO A 1 95 ? 8.376 13.730 15.031 1.00 40.53 95 PRO A CA 1
ATOM 734 C C . PRO A 1 95 ? 7.791 13.961 13.635 1.00 40.53 95 PRO A C 1
ATOM 736 O O . PRO A 1 95 ? 8.432 13.677 12.619 1.00 40.53 95 PRO A O 1
ATOM 739 N N . GLN A 1 96 ? 6.565 14.486 13.580 1.00 53.22 96 GLN A N 1
ATOM 740 C CA . GLN A 1 96 ? 5.958 14.876 12.313 1.00 53.22 96 GLN A CA 1
ATOM 741 C C . GLN A 1 96 ? 6.771 16.025 11.693 1.00 53.22 96 GLN A C 1
ATOM 743 O O . GLN A 1 96 ? 7.328 16.845 12.422 1.00 53.22 96 GLN A O 1
ATOM 748 N N . PRO A 1 97 ? 6.825 16.154 10.354 1.00 48.78 97 PRO A N 1
ATOM 749 C CA . PRO A 1 97 ? 7.586 17.214 9.686 1.00 48.78 97 PRO A CA 1
ATOM 750 C C . PRO A 1 97 ? 7.201 18.634 10.134 1.00 48.78 97 PRO A C 1
ATOM 752 O O . PRO A 1 97 ? 8.012 19.548 10.037 1.00 48.78 97 PRO A O 1
ATOM 755 N N . ALA A 1 98 ? 5.976 18.812 10.641 1.00 55.19 98 ALA A N 1
ATOM 756 C CA . ALA A 1 98 ? 5.479 20.072 11.191 1.00 55.19 98 ALA A CA 1
ATOM 757 C C . ALA A 1 98 ? 6.067 20.434 12.573 1.00 55.19 98 ALA A C 1
ATOM 759 O O . ALA A 1 98 ? 5.965 21.588 12.981 1.00 55.19 98 ALA A O 1
ATOM 760 N N . ASP A 1 99 ? 6.694 19.480 13.268 1.00 50.94 99 ASP A N 1
ATOM 761 C CA . ASP A 1 99 ? 7.278 19.647 14.606 1.00 50.94 99 ASP A CA 1
ATOM 762 C C . ASP A 1 99 ? 8.794 19.921 14.571 1.00 50.94 99 ASP A C 1
ATOM 764 O O . ASP A 1 99 ? 9.427 20.092 15.615 1.00 50.94 99 ASP A O 1
ATOM 768 N N . ILE A 1 100 ? 9.405 19.963 13.380 1.00 57.16 100 ILE A N 1
ATOM 769 C CA . ILE A 1 100 ? 10.843 20.202 13.217 1.00 57.16 100 ILE A CA 1
ATOM 770 C C . ILE A 1 100 ? 11.078 21.714 13.072 1.00 57.16 100 ILE A C 1
ATOM 772 O O . ILE A 1 100 ? 10.630 22.305 12.086 1.00 57.16 100 ILE A O 1
ATOM 776 N N . PRO A 1 101 ? 11.785 22.376 14.011 1.00 51.59 101 PRO A N 1
ATOM 777 C CA . PRO A 1 101 ? 12.089 23.794 13.882 1.00 51.59 101 PRO A CA 1
ATOM 778 C C . PRO A 1 101 ? 12.950 24.050 12.630 1.00 51.59 101 PRO A C 1
ATOM 780 O O . PRO A 1 101 ? 13.834 23.246 12.319 1.00 51.59 101 PRO A O 1
ATOM 783 N N . PRO A 1 102 ? 12.761 25.192 11.937 1.00 56.22 102 PRO A N 1
ATOM 784 C CA . PRO A 1 102 ? 13.439 25.501 10.670 1.00 56.22 102 PRO A CA 1
ATOM 785 C C . PRO A 1 102 ? 14.976 25.544 10.770 1.00 56.22 102 PRO A C 1
ATOM 787 O O . PRO A 1 102 ? 15.662 25.560 9.755 1.00 56.22 102 PRO A O 1
ATOM 790 N N . CYS A 1 103 ? 15.528 25.531 11.984 1.00 57.38 103 CYS A N 1
ATOM 791 C CA . CYS A 1 103 ? 16.959 25.565 12.275 1.00 57.38 103 CYS A CA 1
ATOM 792 C C . CYS A 1 103 ? 17.703 24.247 11.974 1.00 57.38 103 CYS A C 1
ATOM 794 O O . CYS A 1 103 ? 18.925 24.223 12.060 1.00 57.38 103 CYS A O 1
ATOM 796 N N . LEU A 1 104 ? 16.996 23.148 11.685 1.00 49.81 104 LEU A N 1
ATOM 797 C CA . LEU A 1 104 ? 17.589 21.815 11.473 1.00 49.81 104 LEU A CA 1
ATOM 798 C C . LEU A 1 104 ? 17.745 21.434 9.984 1.00 49.81 104 LEU A C 1
ATOM 800 O O . LEU A 1 104 ? 18.023 20.280 9.675 1.00 49.81 104 LEU A O 1
ATOM 804 N N . TRP A 1 105 ? 17.554 22.391 9.067 1.00 48.16 105 TRP A N 1
ATOM 805 C CA . TRP A 1 105 ? 17.661 22.227 7.606 1.00 48.16 105 TRP A CA 1
ATOM 806 C C . TRP A 1 105 ? 18.859 22.997 7.010 1.00 48.16 105 TRP A C 1
ATOM 808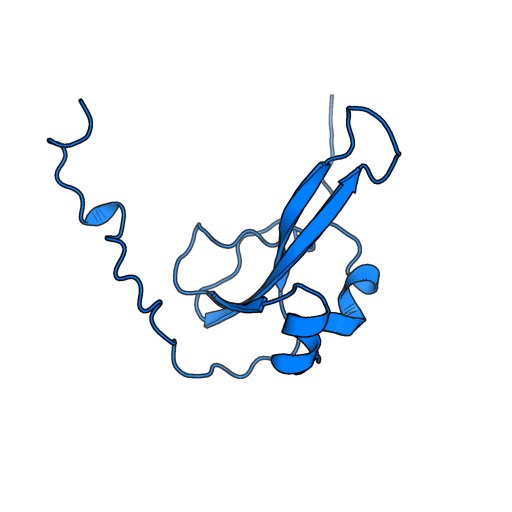 O O . TRP A 1 105 ? 18.752 23.601 5.942 1.00 48.16 105 TRP A O 1
ATOM 818 N N . THR A 1 106 ? 20.002 22.986 7.698 1.00 44.91 106 THR A N 1
ATOM 819 C CA . THR A 1 106 ? 21.292 23.489 7.183 1.00 44.91 106 THR A CA 1
ATOM 820 C C . THR A 1 106 ? 22.404 22.507 7.466 1.00 44.91 106 THR A C 1
ATOM 822 O O . THR A 1 106 ? 22.416 21.979 8.601 1.00 44.91 106 THR A O 1
#

Secondary structure (DSSP, 8-state):
------PPPGGGGHHHHT--HHHHHHTTEEEEE--SSSS-EETTTTEEPPTT-EEEEEEEEEE-SSSTT-EEEEEEEEPSS---------TT-PPPGGGS-GGG--